Protein AF-0000000079912782 (afdb_homodimer)

Sequence (180 aa):
MEYVVFYATDPDSAARIPEVYPRHLAYLDEFSTRGGLLSIGPFDDPVAHGSMAIFTSRERAEEFVANDPFVLEGIALPGEIREWDALGFRMEYVVFYATDPDSAARIPEVYPRHLAYLDEFSTRGGLLSIGPFDDPVAHGSMAIFTSRERAEEFVANDPFVLEGIALPGEIREWDALGFR

Structure (mmCIF, N/CA/C/O backbone):
data_AF-0000000079912782-model_v1
#
loop_
_entity.id
_entity.type
_entity.pdbx_description
1 polymer 'YCII-related domain-containing protein'
#
loop_
_atom_site.group_PDB
_atom_site.id
_atom_site.type_symbol
_atom_site.label_atom_id
_atom_site.label_alt_id
_atom_site.label_comp_id
_atom_site.label_asym_id
_atom_site.label_entity_id
_atom_site.label_seq_id
_atom_site.pdbx_PDB_ins_code
_atom_site.Cartn_x
_atom_site.Cartn_y
_atom_site.Cartn_z
_atom_site.occupancy
_atom_site.B_iso_or_equiv
_atom_site.auth_seq_id
_atom_site.auth_comp_id
_atom_site.auth_asym_id
_atom_site.auth_atom_id
_atom_site.pdbx_PDB_model_num
ATOM 1 N N . MET A 1 1 ? 12.008 -0.15 -7.762 1 95.12 1 MET A N 1
ATOM 2 C CA . MET A 1 1 ? 11.773 -0.36 -6.336 1 95.12 1 MET A CA 1
ATOM 3 C C . MET A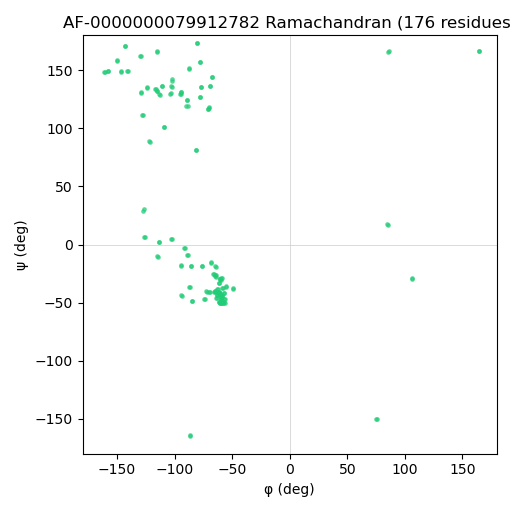 1 1 ? 11.062 0.842 -5.719 1 95.12 1 MET A C 1
ATOM 5 O O . MET A 1 1 ? 11.422 1.987 -5.992 1 95.12 1 MET A O 1
ATOM 9 N N . GLU A 1 2 ? 10.008 0.565 -5.035 1 98.44 2 GLU A N 1
ATOM 10 C CA . GLU A 1 2 ? 9.289 1.612 -4.309 1 98.44 2 GLU A CA 1
ATOM 11 C C . GLU A 1 2 ? 9.344 1.373 -2.803 1 98.44 2 GLU A C 1
ATOM 13 O O . GLU A 1 2 ? 9.797 0.32 -2.352 1 98.44 2 GLU A O 1
ATOM 18 N N . TYR A 1 3 ? 8.992 2.375 -2.074 1 98.88 3 TYR A N 1
ATOM 19 C CA . TYR A 1 3 ? 9.047 2.33 -0.617 1 98.88 3 TYR A CA 1
ATOM 20 C C . TYR A 1 3 ? 7.727 2.768 -0.004 1 98.88 3 TYR A C 1
ATOM 22 O O . TYR A 1 3 ? 7.176 3.805 -0.376 1 98.88 3 TYR A O 1
ATOM 30 N N . VAL A 1 4 ? 7.246 1.939 0.935 1 98.81 4 VAL A N 1
ATOM 31 C CA . VAL A 1 4 ? 5.926 2.148 1.517 1 98.81 4 VAL A CA 1
ATOM 32 C C . VAL A 1 4 ? 6.059 2.479 3 1 98.81 4 VAL A C 1
ATOM 34 O O . VAL A 1 4 ? 6.809 1.819 3.725 1 98.81 4 VAL A O 1
ATOM 37 N N . VAL A 1 5 ? 5.387 3.49 3.422 1 98.56 5 VAL A N 1
ATOM 38 C CA . VAL A 1 5 ? 5.25 3.824 4.836 1 98.56 5 VAL A CA 1
ATOM 39 C C . VAL A 1 5 ? 3.801 3.635 5.273 1 98.56 5 VAL A C 1
ATOM 41 O O . VAL A 1 5 ? 2.881 4.152 4.637 1 98.56 5 VAL A O 1
ATOM 44 N N . PHE A 1 6 ? 3.645 2.896 6.344 1 97.94 6 PHE A N 1
ATOM 45 C CA . PHE A 1 6 ? 2.354 2.789 7.012 1 97.94 6 PHE A CA 1
ATOM 46 C C . PHE A 1 6 ? 2.318 3.658 8.266 1 97.94 6 PHE A C 1
ATOM 48 O O . PHE A 1 6 ? 3.295 3.713 9.016 1 97.94 6 PHE A O 1
ATOM 55 N N . TYR A 1 7 ? 1.22 4.375 8.438 1 98.31 7 TYR A N 1
ATOM 56 C CA . TYR A 1 7 ? 1.026 5.211 9.617 1 98.31 7 TYR A CA 1
ATOM 57 C C . TYR A 1 7 ? -0.158 4.723 10.445 1 98.31 7 TYR A C 1
ATOM 59 O O . TYR A 1 7 ? -1.231 4.449 9.898 1 98.31 7 TYR A O 1
ATOM 67 N N . ALA A 1 8 ? 0.074 4.637 11.734 1 98.12 8 ALA A N 1
ATOM 68 C CA . ALA A 1 8 ? -1.068 4.566 12.641 1 98.12 8 ALA A CA 1
ATOM 69 C C . ALA A 1 8 ? -1.552 5.961 13.031 1 98.12 8 ALA A C 1
ATOM 71 O O . ALA A 1 8 ? -0.792 6.93 12.953 1 98.12 8 ALA A O 1
ATOM 72 N N . THR A 1 9 ? -2.799 6.02 13.297 1 97.94 9 THR A N 1
ATOM 73 C CA . THR A 1 9 ? -3.346 7.258 13.844 1 97.94 9 THR A CA 1
ATOM 74 C C . THR A 1 9 ? -3.4 7.199 15.367 1 97.94 9 THR A C 1
ATOM 76 O O . THR A 1 9 ? -3.848 6.203 15.938 1 97.94 9 THR A O 1
ATOM 79 N N . ASP A 1 10 ? -2.902 8.172 16 1 97.38 10 ASP A N 1
ATOM 80 C CA . ASP A 1 10 ? -3.09 8.25 17.453 1 97.38 10 ASP A CA 1
ATOM 81 C C . ASP A 1 10 ? -4.539 8.57 17.797 1 97.38 10 ASP A C 1
ATOM 83 O O . ASP A 1 10 ? -5.027 9.664 17.5 1 97.38 10 ASP A O 1
ATOM 87 N N . PRO A 1 11 ? -5.156 7.66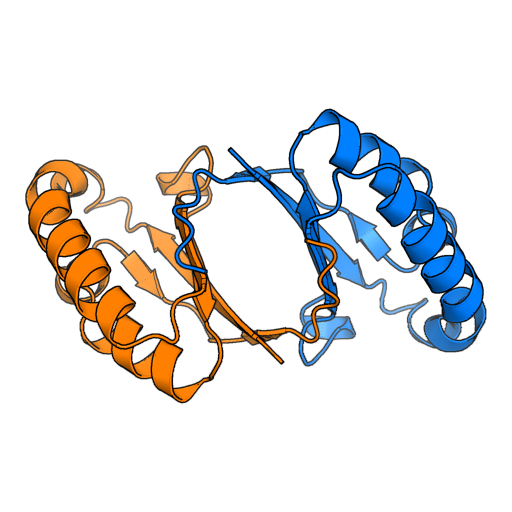 18.484 1 96.19 11 PRO A N 1
ATOM 88 C CA . PRO A 1 11 ? -6.578 7.887 18.75 1 96.19 11 PRO A CA 1
ATOM 89 C C . PRO A 1 11 ? -6.824 9.109 19.625 1 96.19 11 PRO A C 1
ATOM 91 O O . PRO A 1 11 ? -7.867 9.758 19.5 1 96.19 11 PRO A O 1
ATOM 94 N N . ASP A 1 12 ? -5.93 9.43 20.406 1 96.25 12 ASP A N 1
ATOM 95 C CA . ASP A 1 12 ? -6.098 10.547 21.344 1 96.25 12 ASP A CA 1
ATOM 96 C C . ASP A 1 12 ? -5.965 11.883 20.625 1 96.25 12 ASP A C 1
ATOM 98 O O . ASP A 1 12 ? -6.418 12.914 21.125 1 96.25 12 ASP A O 1
ATOM 102 N N . SER A 1 13 ? -5.355 11.836 19.438 1 96.38 13 SER A N 1
ATOM 103 C CA . SER A 1 13 ? -5.102 13.086 18.734 1 96.38 13 SER A CA 1
ATOM 104 C C . SER A 1 13 ? -5.93 13.172 17.453 1 96.38 13 SER A C 1
ATOM 106 O O . SER A 1 13 ? -5.867 14.172 16.734 1 96.38 13 SER A O 1
ATOM 108 N N . ALA A 1 14 ? -6.719 12.203 17.219 1 94.31 14 ALA A N 1
ATOM 109 C CA . ALA A 1 14 ? -7.488 12.133 15.977 1 94.31 14 ALA A CA 1
ATOM 110 C C . ALA A 1 14 ? -8.414 13.336 15.836 1 94.31 14 ALA A C 1
ATOM 112 O O . ALA A 1 14 ? -8.672 13.805 14.727 1 94.31 14 ALA A O 1
ATOM 113 N N . ALA A 1 15 ? -8.867 13.875 16.906 1 94.94 15 ALA A N 1
ATOM 114 C CA . ALA A 1 15 ? -9.797 15 16.891 1 94.94 15 ALA A CA 1
ATOM 115 C C . ALA A 1 15 ? -9.117 16.266 16.375 1 94.94 15 ALA A C 1
ATOM 117 O O . ALA A 1 15 ? -9.789 17.234 15.992 1 94.94 15 ALA A O 1
ATOM 118 N N . ARG A 1 16 ? -7.805 16.312 16.312 1 97.12 16 ARG A N 1
ATOM 119 C CA . ARG A 1 16 ? -7.043 17.484 15.891 1 97.12 16 ARG A CA 1
ATOM 120 C C . ARG A 1 16 ? -6.777 17.453 14.391 1 97.12 16 ARG A C 1
ATOM 122 O O . ARG A 1 16 ? -6.223 18.406 13.836 1 97.12 16 ARG A O 1
ATOM 129 N N . ILE A 1 17 ? -7.156 16.484 13.727 1 96.69 17 ILE A N 1
ATOM 130 C CA . ILE A 1 17 ? -6.852 16.312 12.305 1 96.69 17 ILE A CA 1
ATOM 131 C C . ILE A 1 17 ? -7.355 17.516 11.523 1 96.69 17 ILE A C 1
ATOM 133 O O . ILE A 1 17 ? -6.598 18.141 10.773 1 96.69 17 ILE A O 1
ATOM 137 N N . PRO A 1 18 ? -8.617 17.953 11.703 1 97 18 PRO A N 1
ATOM 138 C CA . PRO A 1 18 ? -9.078 19.094 10.906 1 97 18 PRO A CA 1
ATOM 139 C C . PRO A 1 18 ? -8.234 20.359 11.133 1 97 18 PRO A C 1
ATOM 141 O O . PRO A 1 18 ? -8.062 21.156 10.211 1 97 18 PRO A O 1
ATOM 144 N N . GLU A 1 19 ? -7.742 20.422 12.234 1 97.88 19 GLU A N 1
ATOM 145 C CA . GLU A 1 19 ? -6.922 21.594 12.578 1 97.88 19 GLU A CA 1
ATOM 146 C C . GLU A 1 19 ? -5.578 21.547 11.859 1 97.88 19 GLU A C 1
ATOM 148 O O . GLU A 1 19 ? -5.07 22.578 11.422 1 97.88 19 GLU A O 1
ATOM 153 N N . VAL A 1 20 ? -4.926 20.422 11.734 1 98.38 20 VAL A N 1
ATOM 154 C CA . VAL A 1 20 ? -3.553 20.266 11.258 1 98.38 20 VAL A CA 1
ATOM 155 C C . VAL A 1 20 ? -3.551 19.969 9.766 1 98.38 20 VAL A C 1
ATOM 157 O O . VAL A 1 20 ? -2.551 20.203 9.078 1 98.38 20 VAL A O 1
ATOM 160 N N . TYR A 1 21 ? -4.637 19.562 9.211 1 97.94 21 TYR A N 1
ATOM 161 C CA . TYR A 1 21 ? -4.746 19.062 7.844 1 97.94 21 TYR A CA 1
ATOM 162 C C . TYR A 1 21 ? -4.305 20.125 6.84 1 97.94 21 TYR A C 1
ATOM 164 O O . TYR A 1 21 ? -3.562 19.828 5.902 1 97.94 21 TYR A O 1
ATOM 172 N N . PRO A 1 22 ? -4.723 21.438 7.027 1 98.44 22 PRO A N 1
ATOM 173 C CA . PRO A 1 22 ? -4.27 22.422 6.039 1 98.44 22 PRO A CA 1
ATOM 174 C C . PRO A 1 22 ? -2.75 22.5 5.938 1 98.44 22 PRO A C 1
ATOM 176 O O . PRO A 1 22 ? -2.207 22.656 4.84 1 98.44 22 PRO A O 1
ATOM 179 N N . ARG A 1 23 ? -1.997 22.375 7.047 1 98.62 23 ARG A N 1
ATOM 180 C CA . ARG A 1 23 ? -0.538 22.391 7.031 1 98.62 23 ARG A CA 1
ATOM 181 C C . ARG A 1 23 ? 0.016 21.141 6.383 1 98.62 23 ARG A C 1
ATOM 183 O O . ARG A 1 23 ? 1.009 21.188 5.652 1 98.62 23 ARG A O 1
ATOM 190 N N . HIS A 1 24 ? -0.616 20.031 6.707 1 98.56 24 HIS A N 1
ATOM 191 C CA . HIS A 1 24 ? -0.236 18.766 6.066 1 98.56 24 HIS A CA 1
ATOM 192 C C . HIS A 1 24 ? -0.407 18.844 4.555 1 98.56 24 HIS A C 1
ATOM 194 O O . HIS A 1 24 ? 0.482 18.453 3.803 1 98.56 24 HIS A O 1
ATOM 200 N N . LEU A 1 25 ? -1.512 19.359 4.145 1 97.94 25 LEU A N 1
ATOM 201 C CA . LEU A 1 25 ? -1.799 19.469 2.719 1 97.94 25 LEU A CA 1
ATOM 202 C C . LEU A 1 25 ? -0.8 20.406 2.037 1 97.94 25 LEU A C 1
ATOM 204 O O . LEU A 1 25 ? -0.328 20.109 0.935 1 97.94 25 LEU A O 1
ATOM 208 N N . ALA A 1 26 ? -0.527 21.531 2.602 1 98.38 26 ALA A N 1
ATOM 209 C CA . ALA A 1 26 ? 0.464 22.453 2.062 1 98.38 26 ALA A CA 1
ATOM 210 C C . ALA A 1 26 ? 1.828 21.781 1.931 1 98.38 26 ALA A C 1
ATOM 212 O O . ALA A 1 26 ? 2.529 21.984 0.934 1 98.38 26 ALA A O 1
ATOM 213 N N . TYR A 1 27 ? 2.154 21.016 2.936 1 98.56 27 TYR A N 1
ATOM 214 C CA . TYR A 1 27 ? 3.414 20.281 2.91 1 98.56 27 TYR A CA 1
ATOM 215 C C . TYR A 1 27 ? 3.43 19.266 1.771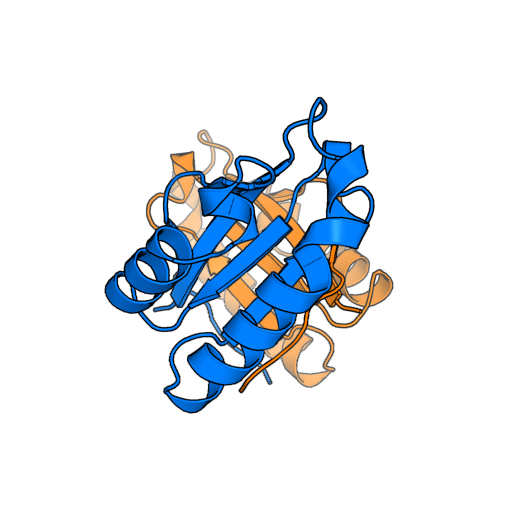 1 98.56 27 TYR A C 1
ATOM 217 O O . TYR A 1 27 ? 4.43 19.141 1.063 1 98.56 27 TYR A O 1
ATOM 225 N N . LEU A 1 28 ? 2.32 18.531 1.584 1 98.06 28 LEU A N 1
ATOM 226 C CA . LEU A 1 28 ? 2.191 17.578 0.489 1 98.06 28 LEU A CA 1
ATOM 227 C C . LEU A 1 28 ? 2.42 18.266 -0.856 1 98.06 28 LEU A C 1
ATOM 229 O O . LEU A 1 28 ? 3.168 17.766 -1.695 1 98.06 28 LEU A O 1
ATOM 233 N N . ASP A 1 29 ? 1.818 19.328 -1.021 1 96.81 29 ASP A N 1
ATOM 234 C CA . ASP A 1 29 ? 1.927 20.078 -2.271 1 96.81 29 ASP A CA 1
ATOM 235 C C . ASP A 1 29 ? 3.369 20.5 -2.533 1 96.81 29 ASP A C 1
ATOM 237 O O . ASP A 1 29 ? 3.896 20.281 -3.627 1 96.81 29 ASP A O 1
ATOM 241 N N . GLU A 1 30 ? 3.936 21.078 -1.534 1 97.75 30 GLU A N 1
ATOM 242 C CA . GLU A 1 30 ? 5.32 21.516 -1.664 1 97.75 30 GLU A CA 1
ATOM 243 C C . GLU A 1 30 ? 6.25 20.344 -1.938 1 97.75 30 GLU A C 1
ATOM 245 O O . GLU A 1 30 ? 7.09 20.406 -2.838 1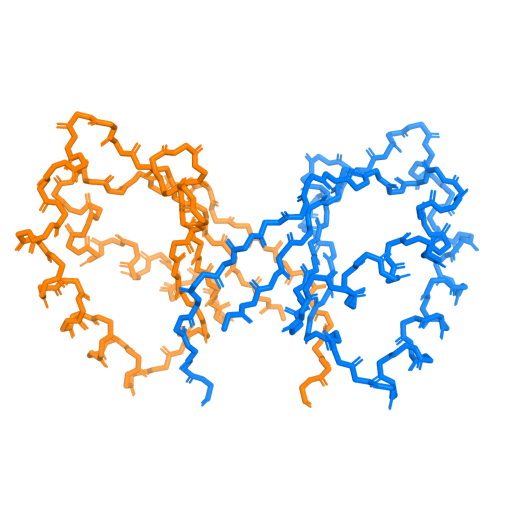 97.75 30 GLU A O 1
ATOM 250 N N . PHE A 1 31 ? 6.152 19.281 -1.168 1 98.38 31 PHE A N 1
ATOM 251 C CA . PHE A 1 31 ? 7.027 18.125 -1.281 1 98.38 31 PHE A CA 1
ATOM 252 C C . PHE A 1 31 ? 6.898 17.484 -2.656 1 98.38 31 PHE A C 1
ATOM 254 O O . PHE A 1 31 ? 7.898 17.047 -3.244 1 98.38 31 PHE A O 1
ATOM 261 N N . SER A 1 32 ? 5.672 17.406 -3.07 1 96.62 32 SER A N 1
ATOM 262 C CA . SER A 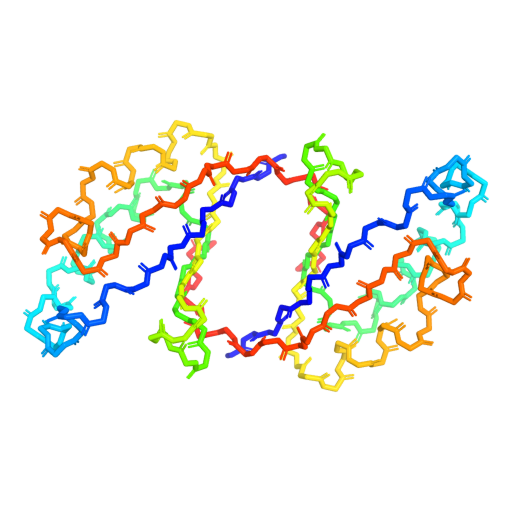1 32 ? 5.422 16.703 -4.324 1 96.62 32 SER A CA 1
ATOM 263 C C . SER A 1 32 ? 6.078 17.406 -5.5 1 96.62 32 SER A C 1
ATOM 265 O O . SER A 1 32 ? 6.406 16.781 -6.512 1 96.62 32 SER A O 1
ATOM 267 N N . THR A 1 33 ? 6.32 18.719 -5.477 1 96.75 33 THR A N 1
ATOM 268 C CA . THR A 1 33 ? 6.945 19.469 -6.559 1 96.75 33 THR A CA 1
ATOM 269 C C . THR A 1 33 ? 8.398 19.047 -6.75 1 96.75 33 THR A C 1
ATOM 271 O O . THR A 1 33 ? 8.969 19.234 -7.824 1 96.75 33 THR A O 1
ATOM 274 N N . ARG A 1 34 ? 8.938 18.562 -5.715 1 97.06 34 ARG A N 1
ATOM 275 C CA . ARG A 1 34 ? 10.336 18.125 -5.758 1 97.06 34 ARG A CA 1
ATOM 276 C C . ARG A 1 34 ? 10.445 16.672 -6.195 1 97.06 34 ARG A C 1
ATOM 278 O O . ARG A 1 34 ? 11.555 16.172 -6.391 1 97.06 34 ARG A O 1
ATOM 285 N N . GLY A 1 35 ? 9.336 15.984 -6.281 1 97.25 35 GLY A N 1
ATOM 286 C CA . GLY A 1 35 ? 9.32 14.594 -6.711 1 97.25 35 GLY A CA 1
ATOM 287 C C . GLY A 1 35 ? 9.562 13.617 -5.578 1 97.25 35 GLY A C 1
ATOM 288 O O . GLY A 1 35 ? 9.938 14.016 -4.473 1 97.25 35 GLY A O 1
ATOM 289 N N . GLY A 1 36 ? 9.258 12.289 -5.875 1 97.88 36 GLY A N 1
ATOM 290 C CA . GLY A 1 36 ? 9.586 11.234 -4.93 1 97.88 36 GLY A CA 1
ATOM 291 C C . GLY A 1 36 ? 8.375 10.688 -4.203 1 97.88 36 GLY A C 1
ATOM 292 O O . GLY A 1 36 ? 8.398 9.555 -3.715 1 97.88 36 GLY A O 1
ATOM 293 N N . LEU A 1 37 ? 7.355 11.484 -3.994 1 98.62 37 LEU A N 1
ATOM 294 C CA . LEU A 1 37 ? 6.082 11.016 -3.455 1 98.62 37 LEU A CA 1
ATOM 295 C C . LEU A 1 37 ? 5.152 10.562 -4.574 1 98.62 37 LEU A C 1
ATOM 297 O O . LEU A 1 37 ? 4.789 11.352 -5.449 1 98.62 37 LEU A O 1
ATOM 301 N N . LEU A 1 38 ? 4.781 9.297 -4.543 1 98.06 38 LEU A N 1
ATOM 302 C CA . LEU A 1 38 ? 3.947 8.742 -5.605 1 98.06 38 LEU A CA 1
ATOM 303 C C . LEU A 1 38 ? 2.471 8.812 -5.23 1 98.06 38 LEU A C 1
ATOM 305 O O . LEU A 1 38 ? 1.627 9.141 -6.066 1 98.06 38 LEU A O 1
ATOM 309 N N . SER A 1 39 ? 2.119 8.484 -4.066 1 98.44 39 SER A N 1
ATOM 310 C CA . SER A 1 39 ? 0.742 8.406 -3.588 1 98.44 39 SER A CA 1
ATOM 311 C C . SER A 1 39 ? 0.682 8.445 -2.064 1 98.44 39 SER A C 1
ATOM 313 O O . SER A 1 39 ? 1.587 7.949 -1.39 1 98.44 39 SER A O 1
ATOM 315 N N . ILE A 1 40 ? -0.384 9.008 -1.552 1 98.75 40 ILE A N 1
ATOM 316 C CA . ILE A 1 40 ? -0.559 9.078 -0.105 1 98.75 40 ILE A CA 1
ATOM 317 C C . ILE A 1 40 ? -2.039 9.258 0.228 1 98.75 40 ILE A C 1
ATOM 319 O O . ILE A 1 40 ? -2.77 9.93 -0.502 1 98.75 40 ILE A O 1
ATOM 323 N N . GLY A 1 41 ? -2.439 8.742 1.346 1 98.44 41 GLY A N 1
ATOM 324 C CA . GLY A 1 41 ? -3.799 8.969 1.81 1 98.44 41 GLY A CA 1
ATOM 325 C C . GLY A 1 41 ? -4.227 8.016 2.908 1 98.44 41 GLY A C 1
ATOM 326 O O . GLY A 1 41 ? -3.529 7.039 3.193 1 98.44 41 GLY A O 1
ATOM 327 N N . PRO A 1 42 ? -5.316 8.328 3.557 1 98.31 42 PRO A N 1
ATOM 328 C CA . PRO A 1 42 ? -5.859 7.469 4.609 1 98.31 42 PRO A CA 1
ATOM 329 C C . PRO A 1 42 ? -6.613 6.262 4.059 1 98.31 42 PRO A C 1
ATOM 331 O O . PRO A 1 42 ? -7.07 6.285 2.912 1 98.31 42 PRO A O 1
ATOM 334 N N . PHE A 1 43 ? -6.707 5.199 4.906 1 98.06 43 PHE A N 1
ATOM 335 C CA . PHE A 1 43 ? -7.652 4.121 4.641 1 98.06 43 PHE A CA 1
ATOM 336 C C . PHE A 1 43 ? -9.055 4.508 5.082 1 98.06 43 PHE A C 1
ATOM 338 O O . PHE A 1 43 ? -9.273 5.617 5.574 1 98.06 43 PHE A O 1
ATOM 345 N N . ASP A 1 44 ? -10.07 3.703 4.797 1 95.75 44 ASP A N 1
ATOM 346 C CA . ASP A 1 44 ? -11.492 3.973 4.988 1 95.75 44 ASP A CA 1
ATOM 347 C C . ASP A 1 44 ? -11.789 4.352 6.438 1 95.75 44 ASP A C 1
ATOM 349 O O . ASP A 1 44 ? -12.703 5.137 6.707 1 95.75 44 ASP A O 1
ATOM 353 N N . ASP A 1 45 ? -11.148 3.787 7.414 1 94.56 45 ASP A N 1
ATOM 354 C CA . ASP A 1 45 ? -11.18 4.125 8.836 1 94.56 45 ASP A CA 1
ATOM 355 C C . ASP A 1 45 ? -9.781 4.473 9.352 1 94.56 45 ASP A C 1
ATOM 357 O O . ASP A 1 45 ? -9.086 3.617 9.898 1 94.56 45 ASP A O 1
ATOM 361 N N . PRO A 1 46 ? -9.508 5.734 9.211 1 94.94 46 PRO A N 1
ATOM 362 C CA . PRO A 1 46 ? -8.125 6.105 9.516 1 94.94 46 PRO A CA 1
ATOM 363 C C . PRO A 1 46 ? -7.738 5.824 10.969 1 94.94 46 PRO A C 1
ATOM 365 O O . PRO A 1 46 ? -6.566 5.578 11.258 1 94.94 46 PRO A O 1
ATOM 368 N N . VAL A 1 47 ? -8.672 5.957 11.859 1 94.38 47 VAL A N 1
ATOM 369 C CA . VAL A 1 47 ? -8.375 5.68 13.258 1 94.38 47 VAL A CA 1
ATOM 370 C C . VAL A 1 47 ? -8.039 4.199 13.438 1 94.38 47 VAL A C 1
ATOM 372 O O . VAL A 1 47 ? -7.074 3.854 14.117 1 94.38 47 VAL A O 1
ATOM 375 N N . ALA A 1 48 ? -8.734 3.324 12.789 1 95.31 48 ALA A N 1
ATOM 376 C CA . ALA A 1 48 ? -8.539 1.885 12.938 1 95.31 48 ALA A CA 1
ATOM 377 C C . ALA A 1 48 ? -7.457 1.372 11.992 1 95.31 48 ALA A C 1
ATOM 379 O O . ALA A 1 48 ? -6.699 0.466 12.344 1 95.31 48 ALA A O 1
ATOM 380 N N . HIS A 1 49 ? -7.434 1.973 10.789 1 96.62 49 HIS A N 1
ATOM 381 C CA . HIS A 1 49 ? -6.633 1.326 9.758 1 96.62 49 HIS A CA 1
ATOM 382 C C . HIS A 1 49 ? -5.453 2.203 9.344 1 96.62 49 HIS A C 1
ATOM 384 O O . HIS A 1 49 ? -4.566 1.753 8.617 1 96.62 49 HIS A O 1
ATOM 390 N N . GLY A 1 50 ? -5.406 3.479 9.797 1 97.44 50 GLY A N 1
ATOM 391 C CA . GLY A 1 50 ? -4.277 4.359 9.539 1 97.44 50 GLY A CA 1
ATOM 392 C C . GLY A 1 50 ? -4.234 4.879 8.117 1 97.44 50 GLY A C 1
ATOM 393 O O . GLY A 1 50 ? -5.273 5.215 7.543 1 97.44 50 GLY A O 1
ATOM 394 N N . SER A 1 51 ? -3.08 5.141 7.637 1 98.44 51 SER A N 1
ATOM 395 C CA . SER A 1 51 ? -2.799 5.691 6.312 1 98.44 51 SER A CA 1
ATOM 396 C C . SER A 1 51 ? -1.536 5.082 5.719 1 98.44 51 SER A C 1
ATOM 398 O O . SER A 1 51 ? -0.84 4.309 6.379 1 98.44 51 SER A O 1
ATOM 400 N N . MET A 1 52 ? -1.342 5.406 4.441 1 98.69 52 MET A N 1
ATOM 401 C CA . MET A 1 52 ? -0.218 4.836 3.703 1 98.69 52 MET A CA 1
ATOM 402 C C . MET A 1 52 ? 0.317 5.832 2.678 1 98.69 52 MET A C 1
ATOM 404 O O . MET A 1 52 ? -0.426 6.68 2.184 1 98.69 52 MET A O 1
ATOM 408 N N . ALA A 1 53 ? 1.597 5.723 2.461 1 98.88 53 ALA A N 1
ATOM 409 C CA . ALA A 1 53 ? 2.246 6.52 1.422 1 98.88 53 ALA A CA 1
ATOM 410 C C . ALA A 1 53 ? 3.297 5.699 0.68 1 98.88 53 ALA A C 1
ATOM 412 O O . ALA A 1 53 ? 3.896 4.785 1.25 1 98.88 53 ALA A O 1
ATOM 413 N N . ILE A 1 54 ? 3.504 5.996 -0.544 1 98.81 54 ILE A N 1
ATOM 414 C CA . ILE A 1 54 ? 4.453 5.297 -1.402 1 98.81 54 ILE A CA 1
ATOM 415 C C . ILE A 1 54 ? 5.449 6.289 -1.988 1 98.81 54 ILE A C 1
ATOM 417 O O . ILE A 1 54 ? 5.062 7.355 -2.471 1 98.81 54 ILE A O 1
ATOM 421 N N . PHE A 1 55 ? 6.68 5.922 -1.95 1 98.88 55 PHE A N 1
ATOM 422 C CA . PHE A 1 55 ? 7.766 6.797 -2.367 1 98.88 55 PHE A CA 1
ATOM 423 C C . PHE A 1 55 ? 8.68 6.094 -3.359 1 98.88 55 PHE A C 1
ATOM 425 O O . PHE A 1 55 ? 8.734 4.863 -3.395 1 98.88 55 PHE A O 1
ATOM 432 N N . THR A 1 56 ? 9.492 6.895 -4.109 1 98.44 56 THR A N 1
ATOM 433 C CA . THR A 1 56 ? 10.383 6.371 -5.137 1 98.44 56 THR A CA 1
ATOM 434 C C . THR A 1 56 ? 11.711 5.934 -4.527 1 98.44 56 THR A C 1
ATOM 436 O O . THR A 1 56 ? 12.508 5.246 -5.176 1 98.44 56 THR A O 1
ATOM 439 N N . SER A 1 57 ? 12.031 6.41 -3.314 1 98.56 57 SER A N 1
ATOM 440 C CA . SER A 1 57 ? 13.258 6.023 -2.619 1 98.56 57 SER A CA 1
ATOM 441 C C . SER A 1 57 ? 13.07 6.062 -1.106 1 98.56 57 SER A C 1
ATOM 443 O O . SER A 1 57 ? 12.164 6.73 -0.605 1 98.56 57 SER A O 1
ATOM 445 N N . ARG A 1 58 ? 13.969 5.293 -0.431 1 98.38 58 ARG A N 1
ATOM 446 C CA . ARG A 1 58 ? 13.953 5.312 1.027 1 98.38 58 ARG A CA 1
ATOM 447 C C . ARG A 1 58 ? 14.25 6.711 1.56 1 98.38 58 ARG A C 1
ATOM 449 O O . ARG A 1 58 ? 13.633 7.156 2.531 1 98.38 58 ARG A O 1
ATOM 456 N N . GLU A 1 59 ? 15.188 7.391 0.983 1 98.56 59 GLU A N 1
ATOM 457 C CA . GLU A 1 59 ? 15.586 8.727 1.405 1 98.56 59 GLU A CA 1
ATOM 458 C C . GLU A 1 59 ? 14.414 9.703 1.348 1 98.56 59 GLU A C 1
ATOM 460 O O . GLU A 1 59 ? 14.227 10.516 2.256 1 98.56 59 GLU A O 1
ATOM 465 N N . ARG A 1 60 ? 13.648 9.656 0.267 1 98.62 60 ARG A N 1
ATOM 466 C CA . ARG A 1 60 ? 12.5 10.539 0.13 1 98.62 60 ARG A CA 1
ATOM 467 C C . ARG A 1 60 ? 11.438 10.234 1.182 1 98.62 60 ARG A C 1
ATOM 469 O O . ARG A 1 60 ? 10.812 11.148 1.724 1 98.62 60 ARG A O 1
ATOM 476 N N . ALA A 1 61 ? 11.242 8.969 1.44 1 98.81 61 ALA A N 1
ATOM 477 C CA . ALA A 1 61 ? 10.305 8.578 2.49 1 98.81 61 ALA A CA 1
ATOM 478 C C . ALA A 1 61 ? 10.727 9.141 3.844 1 98.81 61 ALA A C 1
ATOM 480 O O . ALA A 1 61 ? 9.914 9.727 4.559 1 98.81 61 ALA A O 1
ATOM 481 N N . GLU A 1 62 ? 11.984 8.914 4.172 1 98.69 62 GLU A N 1
ATOM 482 C CA . GLU A 1 62 ? 12.516 9.383 5.449 1 98.69 62 GLU A CA 1
ATOM 483 C C . GLU A 1 62 ? 12.398 10.898 5.57 1 98.69 62 GLU A C 1
ATOM 485 O O . GLU A 1 62 ? 12.016 11.414 6.621 1 98.69 62 GLU A O 1
ATOM 490 N N . GLU A 1 63 ? 12.75 11.555 4.52 1 98.69 63 GLU A N 1
ATOM 491 C CA . GLU A 1 63 ? 12.641 13.008 4.508 1 98.69 63 GLU A CA 1
ATOM 492 C C . GLU A 1 63 ? 11.203 13.453 4.734 1 98.69 63 GLU A C 1
ATOM 494 O O . GLU A 1 63 ? 10.945 14.375 5.516 1 98.69 63 GLU A O 1
ATOM 499 N N . PHE A 1 64 ? 10.258 12.875 4.02 1 98.88 64 PHE A N 1
ATOM 500 C CA . PHE A 1 64 ? 8.852 13.234 4.141 1 98.88 64 PHE A CA 1
ATOM 501 C C . PHE A 1 64 ? 8.367 13.039 5.574 1 98.88 64 PHE A C 1
ATOM 503 O O . PHE A 1 64 ? 7.777 13.953 6.164 1 98.88 64 PHE A O 1
ATOM 510 N N . VAL A 1 65 ? 8.656 11.875 6.074 1 98.75 65 VAL A N 1
ATOM 511 C CA . VAL A 1 65 ? 8.156 11.5 7.391 1 98.75 65 VAL A CA 1
ATOM 512 C C . VAL A 1 65 ? 8.695 12.461 8.445 1 98.75 65 VAL A C 1
ATOM 514 O O . VAL A 1 65 ? 7.973 12.875 9.352 1 98.75 65 VAL A O 1
ATOM 517 N N . ALA A 1 66 ? 9.953 12.82 8.328 1 98.38 66 ALA A N 1
ATOM 518 C CA . ALA A 1 66 ? 10.648 13.641 9.32 1 98.38 66 ALA A CA 1
ATOM 519 C C . ALA A 1 66 ? 10.031 15.031 9.406 1 98.38 66 ALA A C 1
ATOM 521 O O . ALA A 1 66 ? 10.18 15.719 10.422 1 98.38 66 ALA A O 1
ATOM 522 N N . ASN A 1 67 ? 9.281 15.43 8.352 1 98.62 67 ASN A N 1
ATOM 523 C CA . ASN A 1 67 ? 8.812 16.812 8.297 1 98.62 67 ASN A CA 1
ATOM 524 C C . ASN A 1 67 ? 7.297 16.891 8.117 1 98.62 67 ASN A C 1
ATOM 526 O O . ASN A 1 67 ? 6.742 17.969 7.941 1 98.62 67 ASN A O 1
ATOM 530 N N . ASP A 1 68 ? 6.59 15.828 8.164 1 98.75 68 ASP A N 1
ATOM 531 C CA . ASP A 1 68 ? 5.137 15.766 8.023 1 98.75 68 ASP A CA 1
ATOM 532 C C . ASP A 1 68 ? 4.438 16.359 9.242 1 98.75 68 ASP A C 1
ATOM 534 O O . ASP A 1 68 ? 4.559 15.828 10.352 1 98.75 68 ASP A O 1
ATOM 538 N N . PRO A 1 69 ? 3.684 17.438 9.078 1 98.81 69 PRO A N 1
ATOM 539 C CA . PRO A 1 69 ? 2.973 18.047 10.211 1 98.81 69 PRO A CA 1
ATOM 540 C C . PRO A 1 69 ? 2.186 17.031 11.031 1 98.81 69 PRO A C 1
ATOM 542 O O . PRO A 1 69 ? 2.119 17.141 12.258 1 98.81 69 PRO A O 1
ATOM 545 N N . PHE A 1 70 ? 1.549 16 10.43 1 98.75 70 PHE A N 1
ATOM 546 C CA . PHE A 1 70 ? 0.812 14.977 11.148 1 98.75 70 PHE A CA 1
ATOM 547 C C . PHE A 1 70 ? 1.742 14.18 12.062 1 98.75 70 PHE A C 1
ATOM 549 O O . PHE A 1 70 ? 1.352 13.789 13.164 1 98.75 70 PHE A O 1
ATOM 556 N N . VAL A 1 71 ? 2.953 13.914 11.578 1 98.62 71 VAL A N 1
ATOM 557 C CA . VAL A 1 71 ? 3.924 13.18 12.375 1 98.62 71 VAL A CA 1
ATOM 558 C C . VAL A 1 71 ? 4.48 14.078 13.477 1 98.62 71 VAL A C 1
ATOM 560 O O . VAL A 1 71 ? 4.535 13.68 14.641 1 98.62 71 VAL A O 1
ATOM 563 N N . LEU A 1 72 ? 4.859 15.281 13.117 1 98.56 72 LEU A N 1
ATOM 564 C CA . LEU A 1 72 ? 5.469 16.234 14.039 1 98.56 72 LEU A CA 1
ATOM 565 C C . LEU A 1 72 ? 4.523 16.547 15.188 1 98.56 72 LEU A C 1
ATOM 567 O O . LEU A 1 72 ? 4.965 16.781 16.312 1 98.56 72 LEU A O 1
ATOM 571 N N . GLU A 1 73 ? 3.283 16.5 14.969 1 98.25 73 GLU A N 1
ATOM 572 C CA . GLU A 1 73 ? 2.316 16.891 15.984 1 98.25 73 GLU A CA 1
ATOM 573 C C . GLU A 1 73 ? 1.676 15.68 16.641 1 98.25 73 GLU A C 1
ATOM 575 O O . GLU A 1 73 ? 0.688 15.805 17.375 1 98.25 73 GLU A O 1
ATOM 580 N N . GLY A 1 74 ? 2.107 14.555 16.312 1 98.06 74 GLY A N 1
ATOM 581 C CA . GLY A 1 74 ? 1.764 13.344 17.031 1 98.06 74 GLY A CA 1
ATOM 582 C C . GLY A 1 74 ? 0.452 12.727 16.578 1 98.06 74 GLY A C 1
ATOM 583 O O . GLY A 1 74 ? -0.154 11.938 17.297 1 98.06 74 GLY A O 1
ATOM 584 N N . ILE A 1 75 ? -0.053 13.07 15.469 1 98.25 75 ILE A N 1
ATOM 585 C CA . ILE A 1 75 ? -1.306 12.555 14.93 1 98.25 75 ILE A CA 1
ATOM 586 C C . ILE A 1 75 ? -1.045 11.242 14.188 1 98.25 75 ILE A C 1
ATOM 588 O O . ILE A 1 75 ? -1.768 10.258 14.375 1 98.25 75 ILE A O 1
ATOM 592 N N . ALA A 1 76 ? -0.044 11.25 13.336 1 98.5 76 ALA A N 1
ATOM 593 C CA . ALA A 1 76 ? 0.365 10.07 12.578 1 98.5 76 ALA A CA 1
ATOM 594 C C . ALA A 1 76 ? 1.633 9.453 13.164 1 98.5 76 ALA A C 1
ATOM 596 O O . ALA A 1 76 ? 2.627 10.148 13.383 1 98.5 76 ALA A O 1
ATOM 597 N N . LEU A 1 77 ? 1.574 8.188 13.383 1 98.44 77 LEU A N 1
ATOM 598 C CA . LEU A 1 77 ? 2.695 7.422 13.914 1 98.44 77 LEU A CA 1
ATOM 599 C C . LEU A 1 77 ? 3.281 6.504 12.844 1 98.44 77 LEU A C 1
ATOM 601 O O . LEU A 1 77 ? 2.734 5.434 12.57 1 98.44 77 LEU A O 1
ATOM 605 N N . PRO A 1 78 ? 4.367 6.934 12.289 1 98.19 78 PRO A N 1
ATOM 606 C CA . PRO A 1 78 ? 4.945 6.152 11.195 1 98.19 78 PRO A CA 1
ATOM 607 C C . PRO A 1 78 ? 5.527 4.82 11.664 1 98.19 78 PRO A C 1
ATOM 609 O O . PRO A 1 78 ? 6.125 4.746 12.742 1 98.19 78 PRO A O 1
ATOM 612 N N . GLY A 1 79 ? 5.246 3.756 10.883 1 96.62 79 GLY A N 1
ATOM 613 C CA . GLY A 1 79 ? 5.934 2.486 11.062 1 96.62 79 GLY A CA 1
ATOM 614 C C . GLY A 1 79 ? 7.238 2.402 10.289 1 96.62 79 GLY A C 1
ATOM 615 O O . GLY A 1 79 ? 7.801 3.428 9.898 1 96.62 79 GLY A O 1
ATOM 616 N N . GLU A 1 80 ? 7.703 1.192 10.172 1 94.44 80 GLU A N 1
ATOM 617 C CA . GLU A 1 80 ? 8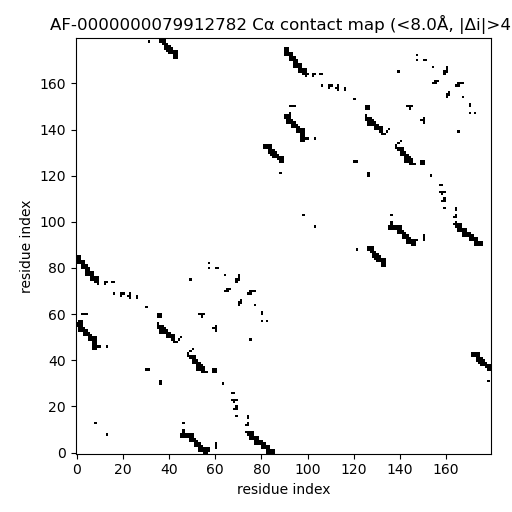.914 0.978 9.383 1 94.44 80 GLU A CA 1
ATOM 618 C C . GLU A 1 80 ? 8.664 1.261 7.902 1 94.44 80 GLU A C 1
ATOM 620 O O . GLU A 1 80 ? 7.586 0.962 7.379 1 94.44 80 GLU A O 1
ATOM 625 N N . ILE A 1 81 ? 9.672 1.789 7.336 1 98.06 81 ILE A N 1
ATOM 626 C CA . ILE A 1 81 ? 9.664 1.938 5.887 1 98.06 81 ILE A CA 1
ATOM 627 C C . ILE A 1 81 ? 9.977 0.597 5.227 1 98.06 81 ILE A C 1
ATOM 629 O O . ILE A 1 81 ? 11.023 -0 5.484 1 98.06 81 ILE A O 1
ATOM 633 N N . ARG A 1 82 ? 9.133 0.183 4.34 1 98 82 ARG A N 1
ATOM 634 C CA . ARG A 1 82 ? 9.297 -1.114 3.693 1 98 82 ARG A CA 1
ATOM 635 C C . ARG A 1 82 ? 9.656 -0.949 2.221 1 98 82 ARG A C 1
ATOM 637 O O . ARG A 1 82 ? 9.086 -0.105 1.526 1 98 82 ARG A O 1
ATOM 644 N N . GLU A 1 83 ? 10.602 -1.771 1.906 1 98.56 83 GLU A N 1
ATOM 645 C CA . GLU A 1 83 ? 10.867 -1.873 0.473 1 98.56 83 GLU A CA 1
ATOM 646 C C . GLU A 1 83 ? 9.812 -2.732 -0.219 1 98.56 83 GLU A C 1
ATOM 648 O O . GLU A 1 83 ? 9.414 -3.777 0.302 1 98.56 83 GLU A O 1
ATOM 653 N N . TRP A 1 84 ? 9.336 -2.271 -1.355 1 98.69 84 TRP A N 1
ATOM 654 C CA . TRP A 1 84 ? 8.281 -2.928 -2.121 1 98.69 84 TRP A CA 1
ATOM 655 C C . TRP A 1 84 ? 8.703 -3.131 -3.572 1 98.69 84 TRP A C 1
ATOM 657 O O . TRP A 1 84 ? 8.93 -2.16 -4.301 1 98.69 84 TRP A O 1
ATOM 667 N N . ASP A 1 85 ? 8.906 -4.402 -3.939 1 98.19 85 ASP A N 1
ATOM 668 C CA . ASP A 1 85 ? 9.242 -4.742 -5.32 1 98.19 85 ASP A CA 1
ATOM 669 C C . ASP A 1 85 ? 7.988 -4.797 -6.191 1 98.19 85 ASP A C 1
ATOM 671 O O . ASP A 1 85 ? 7.504 -5.883 -6.523 1 98.19 85 ASP A O 1
ATOM 675 N N . ALA A 1 86 ? 7.527 -3.654 -6.633 1 97.56 86 ALA A N 1
ATOM 676 C CA . ALA A 1 86 ? 6.227 -3.494 -7.273 1 97.56 86 ALA A CA 1
ATOM 677 C C . ALA A 1 86 ? 6.348 -3.582 -8.797 1 97.56 86 ALA A C 1
ATOM 679 O O . ALA A 1 86 ? 7.254 -2.992 -9.383 1 97.56 86 ALA A O 1
ATOM 680 N N . LEU A 1 87 ? 5.523 -4.352 -9.375 1 97.12 87 LEU A N 1
ATOM 681 C CA . LEU A 1 87 ? 5.23 -4.262 -10.797 1 97.12 87 LEU A CA 1
ATOM 682 C C . LEU A 1 87 ? 4.074 -3.301 -11.055 1 97.12 87 LEU A C 1
ATOM 684 O O . LEU A 1 87 ? 2.998 -3.447 -10.469 1 97.12 87 LEU A O 1
ATOM 688 N N . GLY A 1 88 ? 4.309 -2.32 -11.883 1 95.62 88 GLY A N 1
ATOM 689 C CA . GLY A 1 88 ? 3.295 -1.324 -12.195 1 95.62 88 GLY A CA 1
ATOM 690 C C . GLY A 1 88 ? 2.627 -1.55 -13.539 1 95.62 88 GLY A C 1
ATOM 691 O O . GLY A 1 88 ? 3.277 -1.96 -14.5 1 95.62 88 GLY A O 1
ATOM 692 N N . PHE A 1 89 ? 1.322 -1.29 -13.586 1 92.12 89 PHE A N 1
ATOM 693 C CA . PHE A 1 89 ? 0.548 -1.515 -14.797 1 92.12 89 PHE A CA 1
ATOM 694 C C . PHE A 1 89 ? -0.224 -0.26 -15.188 1 92.12 89 PHE A C 1
ATOM 696 O O . PHE A 1 89 ? -1.041 -0.29 -16.109 1 92.12 89 PHE A O 1
ATOM 703 N N . ARG A 1 90 ? 0.144 0.873 -14.938 1 73.94 90 ARG A N 1
ATOM 704 C CA . ARG A 1 90 ? -0.599 2.086 -15.266 1 73.94 90 ARG A CA 1
ATOM 705 C C . ARG A 1 90 ? -0.478 2.422 -16.75 1 73.94 90 ARG A C 1
ATOM 707 O O . ARG A 1 90 ? 0.506 2.059 -17.391 1 73.94 90 ARG A O 1
ATOM 714 N N . MET B 1 1 ? -10.602 6.875 -5.781 1 95.25 1 MET B N 1
ATOM 715 C CA . MET B 1 1 ? -10.523 5.859 -4.734 1 95.25 1 MET B CA 1
ATOM 716 C C . MET B 1 1 ? -9.82 4.605 -5.242 1 95.25 1 MET B C 1
ATOM 718 O O . MET B 1 1 ? -10.086 4.148 -6.355 1 95.25 1 MET B O 1
ATOM 722 N N . GLU B 1 2 ? -8.867 4.172 -4.5 1 98.44 2 GLU B N 1
ATOM 723 C CA . GLU B 1 2 ? -8.18 2.926 -4.824 1 98.44 2 GLU B CA 1
ATOM 724 C C . GLU B 1 2 ? -8.406 1.874 -3.742 1 98.44 2 GLU B C 1
ATOM 726 O O . GLU B 1 2 ? -8.961 2.174 -2.684 1 98.44 2 GLU B O 1
ATOM 731 N N . TYR B 1 3 ? -8.078 0.671 -4.062 1 98.88 3 TYR B N 1
ATOM 732 C CA . TYR B 1 3 ? -8.297 -0.459 -3.17 1 98.88 3 TYR B CA 1
ATOM 733 C C . TYR B 1 3 ? -7.027 -1.282 -3.01 1 98.88 3 TYR B C 1
ATOM 735 O O . TYR B 1 3 ? -6.383 -1.641 -4 1 98.88 3 TYR B O 1
ATOM 743 N N . VAL B 1 4 ? -6.695 -1.561 -1.746 1 98.81 4 VAL B N 1
ATOM 744 C CA . VAL B 1 4 ? -5.438 -2.223 -1.427 1 98.81 4 VAL B CA 1
ATOM 745 C C . VAL B 1 4 ? -5.715 -3.598 -0.821 1 98.81 4 VAL B C 1
ATOM 747 O O . VAL B 1 4 ? -6.566 -3.732 0.059 1 98.81 4 VAL B O 1
ATOM 750 N N . VAL B 1 5 ? -5.039 -4.566 -1.303 1 98.56 5 VAL B N 1
ATOM 751 C CA . VAL B 1 5 ? -5.039 -5.898 -0.711 1 98.56 5 VAL B CA 1
ATOM 752 C C . VAL B 1 5 ? -3.654 -6.215 -0.146 1 98.56 5 VAL B C 1
ATOM 754 O O . VAL B 1 5 ? -2.645 -6.066 -0.839 1 98.56 5 VAL B O 1
ATOM 757 N N . PHE B 1 6 ? -3.664 -6.641 1.094 1 97.94 6 PHE B N 1
ATOM 758 C CA . PHE B 1 6 ? -2.459 -7.18 1.713 1 97.94 6 PHE B CA 1
ATOM 759 C C . PHE B 1 6 ? -2.514 -8.703 1.772 1 97.94 6 PHE B C 1
ATOM 761 O O . PHE B 1 6 ? -3.561 -9.281 2.074 1 97.94 6 PHE B O 1
ATOM 768 N N . TYR B 1 7 ? -1.402 -9.328 1.429 1 98.31 7 TYR B N 1
ATOM 769 C CA . TYR B 1 7 ? -1.291 -10.781 1.489 1 98.31 7 TYR B CA 1
ATOM 770 C C . TYR B 1 7 ? -0.227 -11.203 2.496 1 98.31 7 TYR B C 1
ATOM 772 O O . TYR B 1 7 ? 0.881 -10.664 2.502 1 98.31 7 TYR B O 1
ATOM 780 N N . ALA B 1 8 ? -0.598 -12.18 3.309 1 98.12 8 ALA B N 1
ATOM 781 C CA . ALA B 1 8 ? 0.438 -12.914 4.027 1 98.12 8 ALA B CA 1
ATOM 782 C C . ALA B 1 8 ? 0.953 -14.086 3.193 1 98.12 8 ALA B C 1
ATOM 784 O O . ALA B 1 8 ? 0.267 -14.555 2.283 1 98.12 8 ALA B O 1
ATOM 785 N N . THR B 1 9 ? 2.152 -14.398 3.445 1 98 9 THR B N 1
ATOM 786 C CA . THR B 1 9 ? 2.703 -15.609 2.842 1 98 9 THR B CA 1
ATOM 787 C C . THR B 1 9 ? 2.594 -16.797 3.803 1 98 9 THR B C 1
ATOM 789 O O . THR B 1 9 ? 2.928 -16.672 4.984 1 98 9 THR B O 1
ATOM 792 N N . ASP B 1 10 ? 2.084 -17.859 3.346 1 97.44 10 ASP B N 1
ATOM 793 C CA . ASP B 1 10 ? 2.121 -19.078 4.164 1 97.44 10 ASP B CA 1
ATOM 794 C C . ASP B 1 10 ? 3.541 -19.625 4.266 1 97.44 10 ASP B C 1
ATOM 796 O O . ASP B 1 10 ? 4.109 -20.078 3.268 1 97.44 10 ASP B O 1
ATOM 800 N N . PRO B 1 11 ? 4.027 -19.656 5.473 1 96.19 11 PRO B N 1
ATOM 801 C CA . PRO B 1 11 ? 5.422 -20.078 5.602 1 96.19 11 PRO B CA 1
ATOM 802 C C . PRO B 1 11 ? 5.637 -21.531 5.18 1 96.19 11 PRO B C 1
ATOM 804 O O . PRO B 1 11 ? 6.715 -21.891 4.699 1 96.19 11 PRO B O 1
ATOM 807 N N . ASP B 1 12 ? 4.672 -22.297 5.293 1 96.25 12 ASP B N 1
ATOM 808 C CA . ASP B 1 12 ? 4.793 -23.719 4.98 1 96.25 12 ASP B CA 1
ATOM 809 C C . ASP B 1 12 ? 4.809 -23.953 3.473 1 96.25 12 ASP B C 1
ATOM 811 O O . ASP B 1 12 ? 5.238 -25 3.006 1 96.25 12 ASP B O 1
ATOM 815 N N . SER B 1 13 ? 4.344 -22.953 2.736 1 96.44 13 SER B N 1
ATOM 816 C CA . SER B 1 13 ? 4.238 -23.125 1.291 1 96.44 13 SER B CA 1
ATOM 817 C C . SER B 1 13 ? 5.199 -22.203 0.549 1 96.44 13 SER B C 1
ATOM 819 O O . SER B 1 13 ? 5.262 -22.219 -0.682 1 96.44 13 SER B O 1
ATOM 821 N N . ALA B 1 14 ? 5.949 -21.484 1.279 1 94.5 14 ALA B N 1
ATOM 822 C CA . ALA B 1 14 ? 6.84 -20.484 0.682 1 94.5 14 ALA B CA 1
ATOM 823 C C . ALA B 1 14 ? 7.84 -21.141 -0.263 1 94.5 14 ALA B C 1
ATOM 825 O O . ALA B 1 14 ? 8.234 -20.562 -1.272 1 94.5 14 ALA B O 1
ATOM 826 N N . ALA B 1 15 ? 8.203 -22.344 -0.015 1 95.06 15 ALA B N 1
ATOM 827 C CA . ALA B 1 15 ? 9.188 -23.062 -0.819 1 95.06 15 ALA B CA 1
ATOM 828 C C . ALA B 1 15 ? 8.641 -23.375 -2.207 1 95.06 15 ALA B C 1
ATOM 830 O O . ALA B 1 15 ? 9.398 -23.688 -3.127 1 95.06 15 ALA B O 1
ATOM 831 N N . ARG B 1 16 ? 7.34 -23.266 -2.408 1 97.19 16 ARG B N 1
ATOM 832 C CA . ARG B 1 16 ? 6.695 -23.609 -3.674 1 97.19 16 ARG B CA 1
ATOM 833 C C . ARG B 1 16 ? 6.594 -22.375 -4.578 1 97.19 16 ARG B C 1
ATOM 835 O O . ARG B 1 16 ? 6.156 -22.484 -5.723 1 97.19 16 ARG B O 1
ATOM 842 N N . ILE B 1 17 ? 6.988 -21.297 -4.16 1 96.69 17 ILE B N 1
ATOM 843 C CA . ILE B 1 17 ? 6.832 -20.047 -4.902 1 96.69 17 ILE B CA 1
ATOM 844 C C . ILE B 1 17 ? 7.48 -20.188 -6.281 1 96.69 17 ILE B C 1
ATOM 846 O O . ILE B 1 17 ? 6.84 -19.922 -7.301 1 96.69 17 ILE B O 1
ATOM 850 N N . PRO B 1 18 ? 8.742 -20.656 -6.379 1 97.06 18 PRO B N 1
ATOM 851 C CA . PRO B 1 18 ? 9.344 -20.734 -7.711 1 97.06 18 PRO B CA 1
ATOM 852 C C . PRO B 1 18 ? 8.555 -21.625 -8.664 1 97.06 18 PRO B C 1
ATOM 854 O O . PRO B 1 18 ? 8.523 -21.375 -9.867 1 97.06 18 PRO B O 1
ATOM 857 N N . GLU B 1 19 ? 7.938 -22.531 -8.133 1 97.88 19 GLU B N 1
ATOM 858 C CA . GLU B 1 19 ? 7.148 -23.453 -8.93 1 97.88 19 GLU B CA 1
ATOM 859 C C . GLU B 1 19 ? 5.887 -22.781 -9.469 1 97.88 19 GLU B C 1
ATOM 861 O O . GLU B 1 19 ? 5.488 -23.031 -10.609 1 97.88 19 GLU B O 1
ATOM 866 N N . VAL B 1 20 ? 5.203 -21.969 -8.719 1 98.38 20 VAL B N 1
ATOM 867 C CA . VAL B 1 20 ? 3.883 -21.422 -9.023 1 98.38 20 VAL B CA 1
ATOM 868 C C . VAL B 1 20 ? 4.027 -20.062 -9.688 1 98.38 20 VAL B C 1
ATOM 870 O O . VAL B 1 20 ? 3.119 -19.609 -10.383 1 98.38 20 VAL B O 1
ATOM 873 N N . TYR B 1 21 ? 5.152 -19.422 -9.57 1 97.94 21 TYR B N 1
ATOM 874 C CA . TYR B 1 21 ? 5.383 -18.047 -9.977 1 97.94 21 TYR B CA 1
ATOM 875 C C . TYR B 1 21 ? 5.102 -17.859 -11.461 1 97.94 21 TYR B C 1
ATOM 877 O O . TYR B 1 21 ? 4.449 -16.891 -11.867 1 97.94 21 TYR B O 1
ATOM 885 N N . PRO B 1 22 ? 5.559 -18.828 -12.359 1 98.44 22 PRO B N 1
ATOM 886 C CA . PRO B 1 22 ? 5.266 -18.609 -13.773 1 98.44 22 PRO B CA 1
ATOM 887 C C . PRO B 1 22 ? 3.77 -18.5 -14.055 1 98.44 22 PRO B C 1
ATOM 889 O O . PRO B 1 22 ? 3.355 -17.688 -14.891 1 98.44 22 PRO B O 1
ATOM 892 N N . ARG B 1 23 ? 2.9 -19.266 -13.383 1 98.62 23 ARG B N 1
ATOM 893 C CA . ARG B 1 23 ? 1.455 -19.188 -13.555 1 98.62 23 ARG B CA 1
ATOM 894 C C . ARG B 1 23 ? 0.908 -17.875 -12.992 1 98.62 23 ARG B C 1
ATOM 896 O O . ARG B 1 23 ? 0.001 -17.281 -13.578 1 98.62 23 ARG B O 1
ATOM 903 N N . HIS B 1 24 ? 1.444 -17.5 -11.852 1 98.56 24 HIS B N 1
ATOM 904 C CA . HIS B 1 24 ? 1.071 -16.219 -11.281 1 98.56 24 HIS B CA 1
ATOM 905 C C . HIS B 1 24 ? 1.406 -15.07 -12.227 1 98.56 24 HIS B C 1
ATOM 907 O O . HIS B 1 24 ? 0.583 -14.18 -12.445 1 98.56 24 HIS B O 1
ATOM 913 N N . LEU B 1 25 ? 2.566 -15.109 -12.766 1 97.94 25 LEU B N 1
ATOM 914 C CA . LEU B 1 25 ? 3.008 -14.062 -13.68 1 97.94 25 LEU B CA 1
ATOM 915 C C . LEU B 1 25 ? 2.137 -14.031 -14.93 1 97.94 25 LEU B C 1
ATOM 917 O O . LEU B 1 25 ? 1.773 -12.953 -15.406 1 97.94 25 LEU B O 1
ATOM 921 N N . ALA B 1 26 ? 1.87 -15.148 -15.508 1 98.38 26 ALA B N 1
ATOM 922 C CA . ALA B 1 26 ? 0.992 -15.227 -16.672 1 98.38 26 ALA B CA 1
ATOM 923 C C . ALA B 1 26 ? -0.384 -14.641 -16.359 1 98.38 26 ALA B C 1
ATOM 925 O O . ALA B 1 26 ? -0.963 -13.93 -17.188 1 98.38 26 ALA B O 1
ATOM 926 N N . TYR B 1 27 ? -0.862 -14.961 -15.188 1 98.56 27 TYR B N 1
ATOM 927 C CA . TYR B 1 27 ? -2.146 -14.43 -14.75 1 98.56 27 TYR B CA 1
ATOM 928 C C . TYR B 1 27 ? -2.094 -12.914 -14.625 1 98.56 27 TYR B C 1
ATOM 930 O O . TYR B 1 27 ? -3.02 -12.219 -15.047 1 98.56 27 TYR B O 1
ATOM 938 N N . LEU B 1 28 ? -1.004 -12.375 -14.039 1 98.06 28 LEU B N 1
ATOM 939 C CA . LEU B 1 28 ? -0.809 -10.938 -13.914 1 98.06 28 LEU B CA 1
ATOM 940 C C . LEU B 1 28 ? -0.855 -10.266 -15.289 1 98.06 28 LEU B C 1
ATOM 942 O O . LEU B 1 28 ? -1.534 -9.25 -15.461 1 98.06 28 LEU B O 1
ATOM 946 N N . ASP B 1 29 ? -0.186 -10.812 -16.172 1 96.88 29 ASP B N 1
ATOM 947 C CA . ASP B 1 29 ? -0.119 -10.266 -17.531 1 96.88 29 ASP B CA 1
ATOM 948 C C . ASP B 1 29 ? -1.502 -10.227 -18.172 1 96.88 29 ASP B C 1
ATOM 950 O O . ASP B 1 29 ? -1.913 -9.203 -18.719 1 96.88 29 ASP B O 1
ATOM 954 N N . GLU B 1 30 ? -2.143 -11.328 -18.094 1 97.75 30 GLU B N 1
ATOM 955 C CA . GLU B 1 30 ? -3.482 -11.414 -18.672 1 97.75 30 GLU B CA 1
ATOM 956 C C . GLU B 1 30 ? -4.434 -10.438 -18 1 97.75 30 GLU B C 1
ATOM 958 O O . GLU B 1 30 ? -5.164 -9.703 -18.672 1 97.75 30 GLU B O 1
ATOM 963 N N . PHE B 1 31 ? -4.48 -10.422 -16.688 1 98.38 31 PHE B N 1
ATOM 964 C CA . PHE B 1 31 ? -5.398 -9.586 -15.93 1 98.38 31 PHE B CA 1
ATOM 965 C C . PHE B 1 31 ? -5.156 -8.109 -16.219 1 98.38 31 PHE B C 1
ATOM 967 O O . PHE B 1 31 ? -6.105 -7.332 -16.344 1 98.38 31 PHE B O 1
ATOM 974 N N . SER B 1 32 ? -3.893 -7.793 -16.281 1 96.62 32 SER B N 1
ATOM 975 C CA . SER B 1 32 ? -3.545 -6.387 -16.438 1 96.62 32 SER B CA 1
ATOM 976 C C . SER B 1 32 ? -4.035 -5.848 -17.781 1 96.62 32 SER B C 1
ATOM 978 O O . SER B 1 32 ? -4.285 -4.648 -17.922 1 96.62 32 SER B O 1
ATOM 980 N N . THR B 1 33 ? -4.203 -6.645 -18.812 1 96.81 33 THR B N 1
ATOM 981 C CA . THR B 1 33 ? -4.668 -6.211 -20.125 1 96.81 33 THR B CA 1
ATOM 982 C C . THR B 1 33 ? -6.113 -5.719 -20.062 1 96.81 33 THR B C 1
ATOM 984 O O . THR B 1 33 ? -6.559 -4.965 -20.922 1 96.81 33 THR B O 1
ATOM 987 N N . ARG B 1 34 ? -6.785 -6.215 -19.125 1 97.06 34 ARG B N 1
ATOM 988 C CA . ARG B 1 34 ? -8.188 -5.852 -18.953 1 97.06 34 ARG B CA 1
ATOM 989 C C . ARG B 1 34 ? -8.336 -4.617 -18.062 1 97.06 34 ARG B C 1
ATOM 991 O O . ARG B 1 34 ? -9.445 -4.098 -17.906 1 97.06 34 ARG B O 1
ATOM 998 N N . GLY B 1 35 ? -7.262 -4.184 -17.453 1 97.25 35 GLY B N 1
ATOM 999 C CA . GLY B 1 35 ? -7.277 -3.002 -16.594 1 97.25 35 GLY B CA 1
ATOM 1000 C C . GLY B 1 35 ? -7.688 -3.301 -15.172 1 97.25 35 GLY B C 1
ATOM 1001 O O . GLY B 1 35 ? -8.156 -4.398 -14.867 1 97.25 35 GLY B O 1
ATOM 1002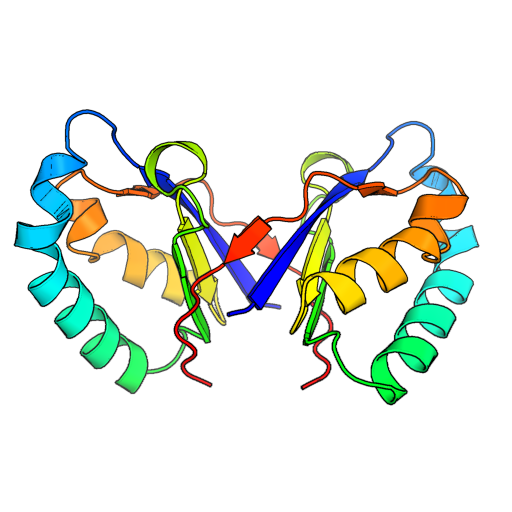 N N . GLY B 1 36 ? -7.426 -2.285 -14.258 1 97.88 36 GLY B N 1
ATOM 1003 C CA . GLY B 1 36 ? -7.91 -2.381 -12.891 1 97.88 36 GLY B CA 1
ATOM 1004 C C . GLY B 1 36 ? -6.816 -2.697 -11.891 1 97.88 36 GLY B C 1
ATOM 1005 O O . GLY B 1 36 ? -6.953 -2.41 -10.695 1 97.88 36 GLY B O 1
ATOM 1006 N N . LEU B 1 37 ? -5.766 -3.387 -12.305 1 98.62 37 LEU B N 1
ATOM 1007 C CA . LEU B 1 37 ? -4.586 -3.605 -11.477 1 98.62 37 LEU B CA 1
ATOM 1008 C C . LEU B 1 37 ? -3.564 -2.492 -11.68 1 98.62 37 LEU B C 1
ATOM 1010 O O . LEU B 1 37 ? -3.062 -2.299 -12.789 1 98.62 37 LEU B O 1
ATOM 1014 N N . LEU B 1 38 ? -3.26 -1.769 -10.609 1 98.06 38 LEU B N 1
ATOM 1015 C CA . LEU B 1 38 ? -2.346 -0.636 -10.719 1 98.06 38 LEU B CA 1
ATOM 1016 C C . LEU B 1 38 ? -0.918 -1.059 -10.383 1 98.06 38 LEU B C 1
ATOM 1018 O O . LEU B 1 38 ? 0.028 -0.634 -11.055 1 98.06 38 LEU B O 1
ATOM 1022 N N . SER B 1 39 ? -0.726 -1.81 -9.398 1 98.44 39 SER B N 1
ATOM 1023 C CA . SER B 1 39 ? 0.586 -2.217 -8.906 1 98.44 39 SER B CA 1
ATOM 1024 C C . SER B 1 39 ? 0.483 -3.455 -8.023 1 98.44 39 SER B C 1
ATOM 1026 O O . SER B 1 39 ? -0.514 -3.643 -7.324 1 98.44 39 SER B O 1
ATOM 1028 N N . ILE B 1 40 ? 1.521 -4.258 -8.055 1 98.75 40 ILE B N 1
ATOM 1029 C CA . ILE B 1 40 ? 1.54 -5.461 -7.227 1 98.75 40 ILE B CA 1
ATOM 1030 C C . ILE B 1 40 ? 2.982 -5.914 -7.008 1 98.75 40 ILE B C 1
ATOM 1032 O O . ILE B 1 40 ? 3.824 -5.777 -7.898 1 98.75 40 ILE B O 1
ATOM 1036 N N . GLY B 1 41 ? 3.232 -6.52 -5.879 1 98.44 41 GLY B N 1
ATOM 1037 C CA . GLY B 1 41 ? 4.543 -7.102 -5.641 1 98.44 41 GLY B CA 1
ATOM 1038 C C . GLY B 1 41 ? 4.797 -7.422 -4.18 1 98.44 41 GLY B C 1
ATOM 1039 O O . GLY B 1 41 ? 4.02 -7.031 -3.309 1 98.44 41 GLY B O 1
ATOM 1040 N N . PRO B 1 42 ? 5.828 -8.18 -3.928 1 98.31 42 PRO B N 1
ATOM 1041 C CA . PRO B 1 42 ? 6.211 -8.523 -2.557 1 98.31 42 PRO B CA 1
ATOM 1042 C C . PRO B 1 42 ? 6.949 -7.395 -1.844 1 98.31 42 PRO B C 1
ATOM 1044 O O . PRO B 1 42 ? 7.531 -6.523 -2.496 1 98.31 42 PRO B O 1
ATOM 1047 N N . PHE B 1 43 ? 6.895 -7.43 -0.478 1 98.06 43 PHE B N 1
ATOM 1048 C CA . PHE B 1 43 ? 7.801 -6.617 0.325 1 98.06 43 PHE B CA 1
ATOM 1049 C C . PHE B 1 43 ? 9.172 -7.277 0.433 1 98.06 43 PHE B C 1
ATOM 1051 O O . PHE B 1 43 ? 9.398 -8.344 -0.142 1 98.06 43 PHE B O 1
ATOM 1058 N N . ASP B 1 44 ? 10.164 -6.625 1.017 1 95.75 44 ASP B N 1
ATOM 1059 C CA . ASP B 1 44 ? 11.57 -7.012 1.069 1 95.75 44 ASP B CA 1
ATOM 1060 C C . ASP B 1 44 ? 11.734 -8.414 1.651 1 95.75 44 ASP B C 1
ATOM 1062 O O . ASP B 1 44 ? 12.648 -9.141 1.272 1 95.75 44 ASP B O 1
ATOM 1066 N N . ASP B 1 45 ? 10.945 -8.82 2.609 1 94.62 45 ASP B N 1
ATOM 1067 C CA . ASP B 1 45 ? 10.852 -10.164 3.18 1 94.62 45 ASP B CA 1
ATOM 1068 C C . ASP B 1 45 ? 9.43 -10.711 3.059 1 94.62 45 ASP B C 1
ATOM 1070 O O . ASP B 1 45 ? 8.625 -10.594 3.99 1 94.62 45 ASP B O 1
ATOM 1074 N N . PRO B 1 46 ? 9.242 -11.344 1.953 1 94.88 46 PRO B N 1
ATOM 1075 C CA . PRO B 1 46 ? 7.855 -11.742 1.685 1 94.88 46 PRO B CA 1
ATOM 1076 C C . PRO B 1 46 ? 7.301 -12.703 2.732 1 94.88 46 PRO B C 1
ATOM 1078 O O . PRO B 1 46 ? 6.094 -12.727 2.979 1 94.88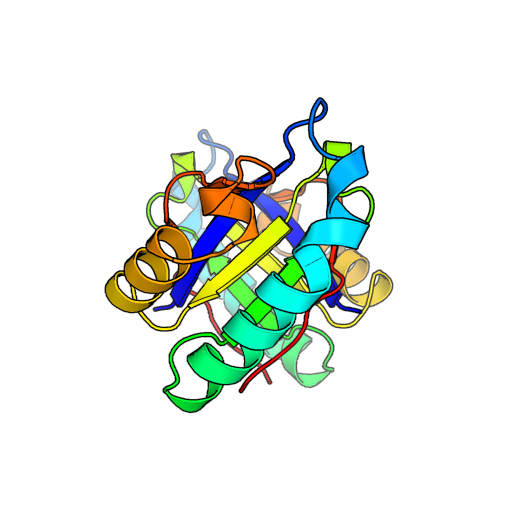 46 PRO B O 1
ATOM 1081 N N . VAL B 1 47 ? 8.141 -13.539 3.264 1 94.38 47 VAL B N 1
ATOM 1082 C CA . VAL B 1 47 ? 7.684 -14.469 4.289 1 94.38 47 VAL B CA 1
ATOM 1083 C C . VAL B 1 47 ? 7.258 -13.695 5.535 1 94.38 47 VAL B C 1
ATOM 1085 O O . VAL B 1 47 ? 6.203 -13.969 6.109 1 94.38 47 VAL B O 1
ATOM 1088 N N . ALA B 1 48 ? 7.961 -12.703 5.918 1 95.31 48 ALA B N 1
ATOM 1089 C CA . ALA B 1 48 ? 7.68 -11.953 7.137 1 95.31 48 ALA B CA 1
ATOM 1090 C C . ALA B 1 48 ? 6.68 -10.828 6.871 1 95.31 48 ALA B C 1
ATOM 1092 O O . ALA B 1 48 ? 5.844 -10.516 7.723 1 95.31 48 ALA B O 1
ATOM 1093 N N . HIS B 1 49 ? 6.824 -10.227 5.68 1 96.62 49 HIS B N 1
ATOM 1094 C CA . HIS B 1 49 ? 6.105 -8.969 5.496 1 96.62 49 HIS B CA 1
ATOM 1095 C C . HIS B 1 49 ? 5.023 -9.102 4.43 1 96.62 49 HIS B C 1
ATOM 1097 O O . HIS B 1 49 ? 4.195 -8.203 4.266 1 96.62 49 HIS B O 1
ATOM 1103 N N . GLY B 1 50 ? 4.996 -10.219 3.666 1 97.44 50 GLY B N 1
ATOM 1104 C CA . GLY B 1 50 ? 3.945 -10.484 2.695 1 97.44 50 GLY B CA 1
ATOM 1105 C C . GLY B 1 50 ? 4.086 -9.672 1.426 1 97.44 50 GLY B C 1
ATOM 1106 O O . GLY B 1 50 ? 5.195 -9.484 0.922 1 97.44 50 GLY B O 1
ATOM 1107 N N . SER B 1 51 ? 3.004 -9.383 0.809 1 98.44 51 SER B N 1
ATOM 1108 C CA . SER B 1 51 ? 2.893 -8.648 -0.449 1 98.44 51 SER B CA 1
ATOM 1109 C C . SER B 1 51 ? 1.67 -7.738 -0.453 1 98.44 51 SER B C 1
ATOM 1111 O O . SER B 1 51 ? 0.87 -7.762 0.485 1 98.44 51 SER B O 1
ATOM 1113 N N . MET B 1 52 ? 1.63 -6.906 -1.494 1 98.62 52 MET B N 1
ATOM 1114 C CA . MET B 1 52 ? 0.558 -5.922 -1.604 1 98.62 52 MET B CA 1
ATOM 1115 C C . MET B 1 52 ? 0.191 -5.676 -3.062 1 98.62 52 MET B C 1
ATOM 1117 O O . MET B 1 52 ? 1.028 -5.832 -3.953 1 98.62 52 MET B O 1
ATOM 1121 N N . ALA B 1 53 ? -1.06 -5.355 -3.246 1 98.88 53 ALA B N 1
ATOM 1122 C CA . ALA B 1 53 ? -1.549 -4.977 -4.566 1 98.88 53 ALA B CA 1
ATOM 1123 C C . ALA B 1 53 ? -2.555 -3.832 -4.473 1 98.88 53 ALA B C 1
ATOM 1125 O O . ALA B 1 53 ? -3.26 -3.699 -3.469 1 98.88 53 ALA B O 1
ATOM 1126 N N . ILE B 1 54 ? -2.611 -3.033 -5.457 1 98.81 54 ILE B N 1
ATOM 1127 C CA . ILE B 1 54 ? -3.498 -1.877 -5.516 1 98.81 54 ILE B CA 1
ATOM 1128 C C . ILE B 1 54 ? -4.375 -1.959 -6.762 1 98.81 54 ILE B C 1
ATOM 1130 O O . ILE B 1 54 ? -3.883 -2.238 -7.855 1 98.81 54 ILE B O 1
ATOM 1134 N N . PHE B 1 55 ? -5.617 -1.69 -6.586 1 98.88 55 PHE B N 1
ATOM 1135 C CA . PHE B 1 55 ? -6.605 -1.829 -7.645 1 98.88 55 PHE B CA 1
ATOM 1136 C C . PHE B 1 55 ? -7.445 -0.562 -7.77 1 98.88 55 PHE B C 1
ATOM 1138 O O . PHE B 1 55 ? -7.562 0.207 -6.816 1 98.88 55 PHE B O 1
ATOM 1145 N N . THR B 1 56 ? -8.125 -0.415 -8.945 1 98.38 56 THR B N 1
ATOM 1146 C CA . THR B 1 56 ? -8.93 0.767 -9.234 1 98.38 56 THR B CA 1
ATOM 1147 C C . THR B 1 56 ? -10.336 0.615 -8.664 1 98.38 56 THR B C 1
ATOM 1149 O O . THR B 1 56 ? -11.094 1.588 -8.586 1 98.38 56 THR B O 1
ATOM 1152 N N . SER B 1 57 ? -10.758 -0.613 -8.352 1 98.56 57 SER B N 1
ATOM 1153 C CA . SER B 1 57 ? -12.07 -0.872 -7.762 1 98.56 57 SER B CA 1
ATOM 1154 C C . SER B 1 57 ? -12.039 -2.109 -6.871 1 98.56 57 SER B C 1
ATOM 1156 O O . SER B 1 57 ? -11.164 -2.961 -7.012 1 98.56 57 SER B O 1
ATOM 1158 N N . ARG B 1 58 ? -13.055 -2.139 -5.957 1 98.38 58 ARG B N 1
ATOM 1159 C CA . ARG B 1 58 ? -13.188 -3.312 -5.102 1 98.38 58 ARG B CA 1
ATOM 1160 C C . ARG B 1 58 ? -13.469 -4.562 -5.93 1 98.38 58 ARG B C 1
ATOM 1162 O O . ARG B 1 58 ? -12.938 -5.637 -5.641 1 98.38 58 ARG B O 1
ATOM 1169 N N . GLU B 1 59 ? -14.297 -4.453 -6.91 1 98.56 59 GLU B N 1
ATOM 1170 C CA . GLU B 1 59 ? -14.672 -5.578 -7.766 1 98.56 59 GLU B CA 1
ATOM 1171 C C . GLU B 1 59 ? -13.453 -6.18 -8.445 1 98.56 59 GLU B C 1
ATOM 1173 O O . GLU B 1 59 ? -13.32 -7.402 -8.531 1 98.56 59 GLU B O 1
ATOM 1178 N N . ARG B 1 60 ? -12.578 -5.344 -8.977 1 98.62 60 ARG B N 1
ATOM 1179 C CA . ARG B 1 60 ? -11.375 -5.832 -9.641 1 98.62 60 ARG B CA 1
ATOM 1180 C C . ARG B 1 60 ? -10.453 -6.539 -8.656 1 98.62 60 ARG B C 1
ATOM 1182 O O . ARG B 1 60 ? -9.844 -7.559 -8.992 1 98.62 60 ARG B O 1
ATOM 1189 N N . ALA B 1 61 ? -10.344 -5.992 -7.477 1 98.81 61 ALA B N 1
ATOM 1190 C CA . ALA B 1 61 ? -9.547 -6.637 -6.434 1 98.81 61 ALA B CA 1
ATOM 1191 C C . ALA B 1 61 ? -10.078 -8.031 -6.121 1 98.81 61 ALA B C 1
ATOM 1193 O O . ALA B 1 61 ? -9.32 -9 -6.074 1 98.81 61 ALA B O 1
ATOM 1194 N N . GLU B 1 62 ? -11.391 -8.094 -5.883 1 98.69 62 GLU B N 1
ATOM 1195 C CA . GLU B 1 62 ? -12.031 -9.359 -5.547 1 98.69 62 GLU B CA 1
ATOM 1196 C C . GLU B 1 62 ? -11.844 -10.383 -6.668 1 98.69 62 GLU B C 1
ATOM 1198 O O . GLU B 1 62 ? -11.555 -11.555 -6.406 1 98.69 62 GLU B O 1
ATOM 1203 N N . GLU B 1 63 ? -12.055 -9.922 -7.844 1 98.69 63 GLU B N 1
ATOM 1204 C CA . GLU B 1 63 ? -11.867 -10.805 -8.992 1 98.69 63 GLU B CA 1
ATOM 1205 C C . GLU B 1 63 ? -10.438 -11.328 -9.062 1 98.69 63 GLU B C 1
ATOM 1207 O O . GLU B 1 63 ? -10.219 -12.516 -9.297 1 98.69 63 GLU B O 1
ATOM 1212 N N . PHE B 1 64 ? -9.453 -10.461 -8.93 1 98.88 64 PHE B N 1
ATOM 1213 C CA . PHE B 1 64 ? -8.047 -10.852 -9 1 98.88 64 PHE B CA 1
ATOM 1214 C C . PHE B 1 64 ? -7.73 -11.898 -7.938 1 98.88 64 PHE B C 1
ATOM 1216 O O . PHE B 1 64 ? -7.164 -12.953 -8.242 1 98.88 64 PHE B O 1
ATOM 1223 N N . VAL B 1 65 ? -8.125 -11.57 -6.746 1 98.75 65 VAL B N 1
ATOM 1224 C CA . VAL B 1 65 ? -7.785 -12.414 -5.605 1 98.75 65 VAL B CA 1
ATOM 1225 C C . VAL B 1 65 ? -8.391 -13.805 -5.793 1 98.75 65 VAL B C 1
ATOM 1227 O O . VAL B 1 65 ? -7.746 -14.812 -5.504 1 98.75 65 VAL B O 1
ATOM 1230 N N . ALA B 1 66 ? -9.617 -13.859 -6.285 1 98.38 66 ALA B N 1
ATOM 1231 C CA . ALA B 1 66 ? -10.367 -15.109 -6.414 1 98.38 66 ALA B CA 1
ATOM 1232 C C . ALA B 1 66 ? -9.695 -16.047 -7.406 1 98.38 66 ALA B C 1
ATOM 1234 O O . ALA B 1 66 ? -9.93 -17.266 -7.375 1 98.38 66 ALA B O 1
ATOM 1235 N N . ASN B 1 67 ? -8.805 -15.5 -8.273 1 98.62 67 ASN B N 1
ATOM 1236 C CA . ASN B 1 67 ? -8.266 -16.312 -9.359 1 98.62 67 ASN B CA 1
ATOM 1237 C C . ASN B 1 67 ? -6.738 -16.297 -9.359 1 98.62 67 ASN B C 1
ATOM 1239 O O . ASN B 1 67 ? -6.113 -16.859 -10.266 1 98.62 67 ASN B O 1
ATOM 1243 N N . ASP B 1 68 ? -6.102 -15.734 -8.414 1 98.75 68 ASP B N 1
ATOM 1244 C CA . ASP B 1 68 ? -4.648 -15.656 -8.297 1 98.75 68 ASP B CA 1
ATOM 1245 C C . ASP B 1 68 ? -4.051 -17.031 -7.965 1 98.75 68 ASP B C 1
ATOM 1247 O O . ASP B 1 68 ? -4.32 -17.594 -6.902 1 98.75 68 ASP B O 1
ATOM 1251 N N . PRO B 1 69 ? -3.223 -17.594 -8.844 1 98.81 69 PRO B N 1
ATOM 1252 C CA . PRO B 1 69 ? -2.607 -18.891 -8.586 1 98.81 69 PRO B CA 1
ATOM 1253 C C . PRO B 1 69 ? -1.967 -18.969 -7.199 1 98.81 69 PRO B C 1
ATOM 1255 O O . PRO B 1 69 ? -2.027 -20.031 -6.551 1 98.81 69 PRO B O 1
ATOM 1258 N N . PHE B 1 70 ? -1.323 -17.906 -6.672 1 98.75 70 PHE B N 1
ATOM 1259 C CA . PHE B 1 70 ? -0.724 -17.906 -5.34 1 98.75 70 PHE B CA 1
ATOM 1260 C C . PHE B 1 70 ? -1.787 -18.109 -4.266 1 98.75 70 PHE B C 1
ATOM 1262 O O . PHE B 1 70 ? -1.538 -18.766 -3.254 1 98.75 70 PHE B O 1
ATOM 1269 N N . VAL B 1 71 ? -2.945 -17.5 -4.473 1 98.62 71 VAL B N 1
ATOM 1270 C CA . VAL B 1 71 ? -4.035 -17.641 -3.51 1 98.62 71 VAL B CA 1
ATOM 1271 C C . VAL B 1 71 ? -4.66 -19.031 -3.629 1 98.62 71 VAL B C 1
ATOM 1273 O O . VAL B 1 71 ? -4.859 -19.719 -2.625 1 98.62 71 VAL B O 1
ATOM 1276 N N . LEU B 1 72 ? -4.938 -19.453 -4.836 1 98.56 72 LEU B N 1
ATOM 1277 C CA . LEU B 1 72 ? -5.594 -20.719 -5.105 1 98.56 72 LEU B CA 1
ATOM 1278 C C . LEU B 1 72 ? -4.758 -21.891 -4.582 1 98.56 72 LEU B C 1
ATOM 1280 O O . LEU B 1 72 ? -5.305 -22.891 -4.145 1 98.56 72 LEU B O 1
ATOM 1284 N N . GLU B 1 73 ? -3.502 -21.734 -4.562 1 98.25 73 GLU B N 1
ATOM 1285 C CA . GLU B 1 73 ? -2.629 -22.844 -4.172 1 98.25 73 GLU B CA 1
ATOM 1286 C C . GLU B 1 73 ? -2.127 -22.672 -2.74 1 98.25 73 GLU B C 1
ATOM 1288 O O . GLU B 1 73 ? -1.22 -23.375 -2.303 1 98.25 73 GLU B O 1
ATOM 1293 N N . GLY B 1 74 ? -2.58 -21.703 -2.08 1 98 74 GLY B N 1
ATOM 1294 C CA . GLY B 1 74 ? -2.381 -21.562 -0.646 1 98 74 GLY B CA 1
ATOM 1295 C C . GLY B 1 74 ? -1.062 -20.906 -0.29 1 98 74 GLY B C 1
ATOM 1296 O O . GLY B 1 74 ? -0.581 -21.031 0.837 1 98 74 GLY B O 1
ATOM 1297 N N . ILE B 1 75 ? -0.422 -20.25 -1.167 1 98.25 75 ILE B N 1
ATOM 1298 C CA . ILE B 1 75 ? 0.851 -19.578 -0.937 1 98.25 75 ILE B CA 1
ATOM 1299 C C . ILE B 1 75 ? 0.599 -18.188 -0.364 1 98.25 75 ILE B C 1
ATOM 1301 O O . ILE B 1 75 ? 1.24 -17.781 0.61 1 98.25 75 ILE B O 1
ATOM 1305 N N . ALA B 1 76 ? -0.303 -17.453 -0.997 1 98.5 76 ALA B N 1
ATOM 1306 C CA . ALA B 1 76 ? -0.692 -16.125 -0.552 1 98.5 76 ALA B CA 1
ATOM 1307 C C . ALA B 1 76 ? -2.043 -16.156 0.156 1 98.5 76 ALA B C 1
ATOM 1309 O O . ALA B 1 76 ? -3.016 -16.703 -0.372 1 98.5 76 ALA B O 1
ATOM 1310 N N . LEU B 1 77 ? -2.068 -15.555 1.307 1 98.44 77 LEU B N 1
ATOM 1311 C CA . LEU B 1 77 ? -3.277 -15.453 2.117 1 98.44 77 LEU B CA 1
ATOM 1312 C C . LEU B 1 77 ? -3.795 -14.016 2.143 1 98.44 77 LEU B C 1
ATOM 1314 O O . LEU B 1 77 ? -3.283 -13.18 2.889 1 98.44 77 LEU B O 1
ATOM 1318 N N . PRO B 1 78 ? -4.797 -13.781 1.354 1 98.19 78 PRO B N 1
ATOM 1319 C CA . PRO B 1 78 ? -5.293 -12.406 1.258 1 98.19 78 PRO B CA 1
ATOM 1320 C C . PRO B 1 78 ? -5.988 -11.938 2.533 1 98.19 78 PRO B C 1
ATOM 1322 O O . PRO B 1 78 ? -6.695 -12.719 3.176 1 98.19 78 PRO B O 1
ATOM 1325 N N . GLY B 1 79 ? -5.68 -10.688 2.953 1 96.56 79 GLY B N 1
ATOM 1326 C CA . GLY B 1 79 ? -6.445 -10.023 3.996 1 96.56 79 GLY B CA 1
ATOM 1327 C C . GLY B 1 79 ? -7.664 -9.289 3.467 1 96.56 79 GLY B C 1
ATOM 1328 O O . GLY B 1 79 ? -8.125 -9.562 2.355 1 96.56 79 GLY B O 1
ATOM 1329 N N . GLU B 1 80 ? -8.164 -8.438 4.301 1 94.44 80 GLU B N 1
ATOM 1330 C CA . GLU B 1 80 ? -9.289 -7.609 3.877 1 94.44 80 GLU B CA 1
ATOM 1331 C C . GLU B 1 80 ? -8.867 -6.617 2.797 1 94.44 80 GLU B C 1
ATOM 1333 O O . GLU B 1 80 ? -7.758 -6.086 2.832 1 94.44 80 GLU B O 1
ATOM 1338 N N . ILE B 1 81 ? -9.797 -6.438 1.931 1 98.06 81 ILE B N 1
ATOM 1339 C CA . ILE B 1 81 ? -9.625 -5.371 0.949 1 98.06 81 ILE B CA 1
ATOM 1340 C C . ILE B 1 81 ? -9.93 -4.023 1.593 1 98.06 81 ILE B C 1
ATOM 1342 O O . ILE B 1 81 ? -11.031 -3.812 2.113 1 98.06 81 ILE B O 1
ATOM 1346 N N . ARG B 1 82 ? -9.016 -3.109 1.486 1 98 82 ARG B N 1
ATOM 1347 C CA . ARG B 1 82 ? -9.188 -1.803 2.115 1 98 82 ARG B CA 1
ATOM 1348 C C . ARG B 1 82 ? -9.383 -0.711 1.067 1 98 82 ARG B C 1
ATOM 1350 O O . ARG B 1 82 ? -8.695 -0.698 0.044 1 98 82 ARG B O 1
ATOM 1357 N N . GLU B 1 83 ? -10.328 0.078 1.422 1 98.56 83 GLU B N 1
ATOM 1358 C CA . GLU B 1 83 ? -10.445 1.296 0.625 1 98.56 83 GLU B CA 1
ATOM 1359 C C . GLU B 1 83 ? -9.367 2.307 1.008 1 98.56 83 GLU B C 1
ATOM 1361 O O . GLU B 1 83 ? -9.078 2.496 2.191 1 98.56 83 GLU B O 1
ATOM 1366 N N . TRP B 1 84 ? -8.75 2.916 0.013 1 98.69 84 TRP B N 1
ATOM 1367 C CA . TRP B 1 84 ? -7.652 3.863 0.194 1 98.69 84 TRP B CA 1
ATOM 1368 C C . TRP B 1 84 ? -7.926 5.164 -0.558 1 98.69 84 TRP B C 1
ATOM 1370 O O . TRP B 1 84 ? -8.016 5.168 -1.788 1 98.69 84 TRP B O 1
ATOM 1380 N N . ASP B 1 85 ? -8.156 6.23 0.213 1 98.25 85 ASP B N 1
ATOM 1381 C CA . ASP B 1 85 ? -8.359 7.551 -0.377 1 98.25 85 ASP B CA 1
ATOM 1382 C C . ASP B 1 85 ? -7.027 8.211 -0.718 1 98.25 85 ASP B C 1
ATOM 1384 O O . ASP B 1 85 ? -6.57 9.109 -0.003 1 98.25 85 ASP B O 1
ATOM 1388 N N . ALA B 1 86 ? -6.457 7.844 -1.839 1 97.62 86 ALA B N 1
ATOM 1389 C CA . ALA B 1 86 ? -5.086 8.188 -2.207 1 97.62 86 ALA B CA 1
ATOM 1390 C C . ALA B 1 86 ? -5.047 9.453 -3.061 1 97.62 86 ALA B C 1
ATOM 1392 O O . ALA B 1 86 ? -5.844 9.602 -3.988 1 97.62 86 ALA B O 1
ATOM 1393 N N . LEU B 1 87 ? -4.211 10.344 -2.695 1 97.12 87 LEU B N 1
ATOM 1394 C CA . LEU B 1 87 ? -3.764 11.406 -3.59 1 97.12 87 LEU B CA 1
ATOM 1395 C C . LEU B 1 87 ? -2.537 10.969 -4.383 1 97.12 87 LEU B C 1
ATOM 1397 O O . LEU B 1 87 ? -1.542 10.523 -3.801 1 97.12 87 LEU B O 1
ATOM 1401 N N . GLY B 1 88 ? -2.621 11.047 -5.699 1 95.75 88 GLY B N 1
ATOM 1402 C CA . GLY B 1 88 ? -1.528 10.641 -6.566 1 95.75 88 GLY B CA 1
ATOM 1403 C C . GLY B 1 88 ? -0.73 11.805 -7.117 1 95.75 88 GLY B C 1
ATOM 1404 O O . GLY B 1 88 ? -1.296 12.852 -7.434 1 95.75 88 GLY B O 1
ATOM 1405 N N . PHE B 1 89 ? 0.577 11.625 -7.188 1 92.25 89 PHE B N 1
ATOM 1406 C CA . PHE B 1 89 ? 1.464 12.68 -7.652 1 92.25 89 PHE B CA 1
ATOM 1407 C C . PHE B 1 89 ? 2.35 12.18 -8.789 1 92.25 89 PHE B C 1
ATOM 1409 O O . PHE B 1 89 ? 3.268 12.883 -9.219 1 92.25 89 PHE B O 1
ATOM 1416 N N . ARG B 1 90 ? 2.021 11.328 -9.594 1 74.94 90 ARG B N 1
ATOM 1417 C CA . ARG B 1 90 ? 2.865 10.797 -10.664 1 74.94 90 ARG B CA 1
ATOM 1418 C C . ARG B 1 90 ? 2.973 11.781 -11.82 1 74.94 90 ARG B C 1
ATOM 1420 O O . ARG B 1 90 ? 2.068 12.594 -12.039 1 74.94 90 ARG B O 1
#

Solvent-accessible surface area (backbone atoms only — not comparable to full-atom values): 9306 Å² total; per-residue (Å²): 106,35,23,36,37,42,25,43,37,33,73,90,36,54,84,48,43,79,76,48,42,65,59,32,49,52,47,50,56,58,49,44,75,74,51,45,48,42,35,35,34,39,31,81,46,35,68,84,65,8,29,41,34,35,15,59,35,67,68,48,43,54,54,48,55,76,66,30,51,45,40,77,70,55,29,34,45,74,54,72,75,37,47,29,56,59,49,75,56,120,106,36,23,37,37,42,26,43,37,32,75,89,36,54,87,46,43,80,74,49,44,66,59,33,50,53,47,50,55,56,50,45,75,74,52,46,48,43,34,35,33,38,31,81,45,35,67,84,66,8,31,42,35,35,16,59,35,67,67,49,43,53,54,47,55,76,66,30,50,45,39,74,70,54,29,34,44,74,54,72,77,37,49,30,56,58,49,73,56,121

Organism: NCBI:txid1990687

pLDDT: mean 97.42, std 2.78, range [73.94, 98.88]

Foldseek 3Di:
DKKKKFKAFDPVCQVCCVVQVVVQVVLVVVLPVVPFWDDWDADPDCNVRNIMTMGPDPVSVVVCLVPRSCNVVRGIHIDDMDDDPDDDDD/DKKKKFKAFDPVCQVCCVVQVVVQVVLVVVLPVVAFWDDWDADPDCNVRNIMTMGPDPVSVVVCLVPRSCNVVRGIHIDDMDDDPDDDDD

Secondary structure (DSSP, 8-state):
-EEEEEEEEPTTTGGGHHHHHHHHHHHHHHHHHTS-EEEEEEBSSHHHH-EEEEESSHHHHHHHHHH-HHHHTTSEEEEEEEEE-PEE--/-EEEEEEEEPTTTGGGHHHHHHHHHHHHHHHHHTS-EEEEEEBSSHHHH-EEEEESSHHHHHHHHHH-HHHHTTSEEEEEEEEE-PEE--

InterPro domains:
  IPR005545 YCII-related [PF03795] (1-84)
  IPR011008 Dimeric alpha-beta barrel [SSF54909] (1-85)

Nearest PDB structures (foldseek):
  3znj-assembly1_3  TM=6.942E-01  e=5.285E-04  Rhodococcus opacus
  3zo7-assembly1_E  TM=7.135E-01  e=8.985E-04  Rhodococcus opacus
  4fpi-assembly1_C  TM=6.725E-01  e=9.601E-04  Rhodococcus opacus
  3zo7-assembly1_F  TM=6.375E-01  e=6.035E-04  Rhodococcus opacus
  3znj-assembly3_9  TM=6.357E-01  e=1.429E-03  Rhodococcus opacus

Radius of gyration: 16.79 Å; Cα contacts (8 Å, |Δi|>4): 374; chains: 2; bounding box: 30×46×42 Å